Protein AF-A0A8C3H6X8-F1 (afdb_monomer_lite)

Organism: Chrysemys picta bellii (NCBI:txid8478)

Foldseek 3Di:
DDDDDDPPPDDDDDDDDDVPVVVPDDPVVVLVVCVVVVHDPVVSVVVCVCPVDPDDWDQDPNDTHDD

Sequence (67 aa):
MAFHQHSRNSHAIISLDAEKAFDRVNWQDLFLTLDKFGLRKAFISWITLLYSNPKSCILTNSTISPL

Structure (mmCIF, N/CA/C/O backbone):
data_AF-A0A8C3H6X8-F1
#
_entry.id   AF-A0A8C3H6X8-F1
#
loop_
_atom_site.group_PDB
_atom_site.id
_atom_site.type_symbol
_atom_site.label_atom_id
_atom_site.label_alt_id
_atom_site.label_comp_id
_atom_site.label_asym_id
_atom_site.label_entity_id
_atom_site.label_seq_id
_atom_site.pdbx_PDB_ins_code
_atom_site.Cartn_x
_atom_site.Cartn_y
_atom_site.Cartn_z
_atom_site.occupancy
_atom_site.B_iso_or_equiv
_atom_site.auth_seq_id
_atom_site.auth_comp_id
_atom_site.auth_asym_id
_atom_site.auth_atom_id
_atom_site.pdbx_PDB_model_num
ATOM 1 N N . MET A 1 1 ? 21.594 -29.123 -53.009 1.00 38.81 1 MET A N 1
ATOM 2 C CA . MET A 1 1 ? 22.406 -29.420 -51.811 1.00 38.81 1 MET A CA 1
ATOM 3 C C . MET A 1 1 ? 21.746 -28.681 -50.654 1.00 38.81 1 MET A C 1
ATOM 5 O O . MET A 1 1 ? 21.768 -27.459 -50.640 1.00 38.81 1 MET A O 1
ATOM 9 N N . ALA A 1 2 ? 20.978 -29.400 -49.833 1.00 42.19 2 ALA A N 1
ATOM 10 C CA . ALA A 1 2 ? 20.086 -28.816 -48.832 1.00 42.19 2 ALA A CA 1
ATOM 11 C C . ALA A 1 2 ? 20.879 -28.398 -47.588 1.00 42.19 2 ALA A C 1
ATOM 13 O O . ALA A 1 2 ? 21.541 -29.235 -46.976 1.00 42.19 2 ALA A O 1
ATOM 14 N N . PHE A 1 3 ? 20.800 -27.122 -47.213 1.00 47.84 3 PHE A N 1
ATOM 15 C CA . PHE A 1 3 ? 21.269 -26.662 -45.911 1.00 47.84 3 PHE A CA 1
ATOM 16 C C . PHE A 1 3 ? 20.134 -26.828 -44.905 1.00 47.84 3 PHE A C 1
ATOM 18 O O . PHE A 1 3 ? 19.036 -26.301 -45.065 1.00 47.84 3 PHE A O 1
ATOM 25 N N . HIS A 1 4 ? 20.409 -27.646 -43.901 1.00 48.41 4 HIS A N 1
ATOM 26 C CA . HIS A 1 4 ? 19.515 -28.009 -42.819 1.00 48.41 4 HIS A CA 1
ATOM 27 C C . HIS A 1 4 ? 19.170 -26.762 -41.982 1.00 48.41 4 HIS A C 1
ATOM 29 O O . HIS A 1 4 ? 20.060 -26.113 -41.432 1.00 48.41 4 HIS A O 1
ATOM 35 N N . GLN A 1 5 ? 17.883 -26.410 -41.900 1.00 56.78 5 GLN A N 1
ATOM 36 C CA . G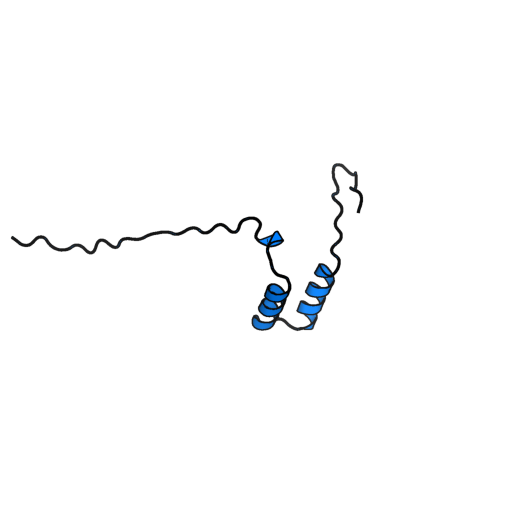LN A 1 5 ? 17.380 -25.314 -41.069 1.00 56.78 5 GLN A CA 1
ATOM 37 C C . GLN A 1 5 ? 17.519 -25.707 -39.590 1.00 56.78 5 GLN A C 1
ATOM 39 O O . GLN A 1 5 ? 16.674 -26.409 -39.039 1.00 56.78 5 GLN A O 1
ATOM 44 N N . HIS A 1 6 ? 18.597 -25.278 -38.937 1.00 51.47 6 HIS A N 1
ATOM 45 C CA . HIS A 1 6 ? 18.713 -25.377 -37.485 1.00 51.47 6 HIS A CA 1
ATOM 46 C C . HIS A 1 6 ? 17.796 -24.317 -36.861 1.00 51.47 6 HIS A C 1
ATOM 48 O O . HIS A 1 6 ? 17.926 -23.133 -37.179 1.00 51.47 6 HIS A O 1
ATOM 54 N N . SER A 1 7 ? 16.852 -24.731 -36.010 1.00 59.41 7 SER A N 1
ATOM 55 C CA . SER A 1 7 ? 15.979 -23.817 -35.267 1.00 59.41 7 SER A CA 1
ATOM 56 C C . SER A 1 7 ? 16.841 -22.873 -34.428 1.00 59.41 7 SER A C 1
ATOM 58 O O . SER A 1 7 ? 17.346 -23.249 -33.372 1.00 59.41 7 SER A O 1
ATOM 60 N N . ARG A 1 8 ? 17.064 -21.646 -34.911 1.00 60.38 8 ARG A N 1
ATOM 61 C CA . ARG A 1 8 ? 17.636 -20.568 -34.104 1.00 60.38 8 ARG A CA 1
ATOM 62 C C . ARG A 1 8 ? 16.547 -20.129 -33.140 1.00 60.38 8 ARG A C 1
ATOM 64 O O . ARG A 1 8 ? 15.720 -19.289 -33.480 1.00 60.38 8 ARG A O 1
ATOM 71 N N . ASN A 1 9 ? 16.521 -20.738 -31.962 1.00 64.81 9 ASN A N 1
ATOM 72 C CA . ASN A 1 9 ? 15.667 -20.280 -30.879 1.00 64.81 9 ASN A CA 1
ATOM 73 C C . ASN A 1 9 ? 16.181 -18.902 -30.440 1.00 64.81 9 ASN A C 1
ATOM 75 O O . ASN A 1 9 ? 17.140 -18.784 -29.678 1.00 64.81 9 ASN A O 1
ATOM 79 N N . SER A 1 10 ? 15.596 -17.850 -31.006 1.00 75.44 10 SER A N 1
ATOM 80 C CA . SER A 1 10 ? 15.882 -16.469 -30.636 1.00 75.44 10 SER A CA 1
ATOM 81 C C . SER A 1 10 ? 15.256 -16.207 -29.271 1.00 75.44 10 SER A C 1
ATOM 83 O O . SER A 1 10 ? 14.046 -16.021 -29.162 1.00 75.44 10 SER A O 1
ATOM 85 N N . HIS A 1 11 ? 16.073 -16.232 -28.222 1.00 81.06 11 HIS A N 1
ATOM 86 C CA . HIS A 1 11 ? 15.651 -15.869 -26.874 1.00 81.06 11 HIS A CA 1
ATOM 87 C C . HIS A 1 11 ? 15.953 -14.390 -26.628 1.00 81.06 11 HIS A C 1
ATOM 89 O O . HIS A 1 11 ? 17.051 -13.919 -26.917 1.00 81.06 11 HIS A O 1
ATOM 95 N N . ALA A 1 12 ? 14.981 -13.665 -26.084 1.00 84.06 12 ALA A N 1
ATOM 96 C CA . ALA A 1 12 ? 15.137 -12.284 -25.651 1.00 84.06 12 ALA A CA 1
ATOM 97 C C . ALA A 1 12 ? 14.749 -12.178 -24.174 1.00 84.06 12 ALA A C 1
ATOM 99 O O . ALA A 1 12 ? 13.802 -12.830 -23.732 1.00 84.06 12 ALA A O 1
ATOM 100 N N . ILE A 1 13 ? 15.479 -11.355 -23.423 1.00 85.50 13 ILE A N 1
ATOM 101 C CA . ILE A 1 13 ? 15.165 -11.016 -22.033 1.00 85.50 13 ILE A CA 1
ATOM 102 C C . ILE A 1 13 ? 14.764 -9.546 -22.015 1.00 85.50 13 ILE A C 1
ATOM 104 O O . ILE A 1 13 ? 15.493 -8.697 -22.524 1.00 85.50 13 ILE A O 1
ATOM 108 N N . ILE A 1 14 ? 13.601 -9.259 -21.436 1.00 87.38 14 ILE A N 1
ATOM 109 C CA . ILE A 1 14 ? 13.099 -7.901 -21.240 1.00 87.38 14 ILE A CA 1
ATOM 110 C C . ILE A 1 14 ? 13.119 -7.632 -19.740 1.00 87.38 14 ILE A C 1
ATOM 112 O O . ILE A 1 14 ? 12.483 -8.350 -18.971 1.00 87.38 14 ILE A O 1
ATOM 116 N N . SER A 1 15 ? 13.855 -6.603 -19.334 1.00 86.88 15 SER A N 1
ATOM 117 C CA . SER A 1 15 ? 13.856 -6.094 -17.965 1.00 86.88 15 SER A CA 1
ATOM 118 C C . SER A 1 15 ? 13.038 -4.808 -17.898 1.00 86.88 15 SER A C 1
ATOM 120 O O . SER A 1 15 ? 13.280 -3.884 -18.674 1.00 86.88 15 SER A O 1
ATOM 122 N N . LEU A 1 16 ? 12.093 -4.747 -16.963 1.00 88.25 16 LEU A N 1
ATOM 123 C CA . LEU A 1 16 ? 11.291 -3.564 -16.655 1.00 88.25 16 LEU A CA 1
ATOM 124 C C . LEU A 1 16 ? 11.727 -3.018 -15.296 1.00 88.25 16 LEU A C 1
ATOM 126 O O . LEU A 1 16 ? 11.838 -3.788 -14.343 1.00 88.25 16 LEU A O 1
ATOM 130 N N . ASP A 1 17 ? 11.952 -1.708 -15.219 1.00 86.81 17 ASP A N 1
ATOM 131 C CA . ASP A 1 17 ? 12.213 -1.009 -13.962 1.00 86.81 17 ASP A CA 1
ATOM 132 C C . ASP A 1 17 ? 10.969 -0.232 -13.523 1.00 86.81 17 ASP A C 1
ATOM 134 O O . ASP A 1 17 ? 10.281 0.386 -14.341 1.00 86.81 17 ASP A O 1
ATOM 138 N N . ALA A 1 18 ? 10.665 -0.285 -12.229 1.00 82.31 18 ALA A N 1
ATOM 139 C CA . ALA A 1 18 ? 9.549 0.431 -11.631 1.00 82.31 18 ALA A CA 1
ATOM 140 C C . ALA A 1 18 ? 10.090 1.631 -10.847 1.00 82.31 18 ALA A C 1
ATOM 142 O O . ALA A 1 18 ? 10.311 1.562 -9.634 1.00 82.31 18 ALA A O 1
ATOM 143 N N . GLU A 1 19 ? 10.304 2.739 -11.558 1.00 85.00 19 GLU A N 1
ATOM 144 C CA . GLU A 1 19 ? 10.870 3.954 -10.978 1.00 85.00 19 GLU A CA 1
ATOM 145 C C . GLU A 1 19 ? 9.992 4.456 -9.821 1.00 85.00 19 GLU A C 1
ATOM 147 O O . GLU A 1 19 ? 8.849 4.881 -10.022 1.00 85.00 19 GLU A O 1
ATOM 152 N N . LYS A 1 20 ? 10.543 4.438 -8.601 1.00 80.38 20 LYS A N 1
ATOM 153 C CA . LYS A 1 20 ? 9.837 4.849 -7.376 1.00 80.38 20 LYS A CA 1
ATOM 154 C C . LYS A 1 20 ? 8.530 4.075 -7.163 1.00 80.38 20 LYS A C 1
ATOM 156 O O . LYS A 1 20 ? 7.490 4.658 -6.861 1.00 80.38 20 LYS A O 1
ATOM 161 N N . ALA A 1 21 ? 8.590 2.750 -7.316 1.00 81.56 21 ALA A N 1
ATOM 162 C CA . ALA A 1 21 ? 7.443 1.846 -7.207 1.00 81.56 21 ALA A CA 1
ATOM 163 C C . ALA A 1 21 ? 6.547 2.100 -5.980 1.00 81.56 21 ALA A C 1
ATOM 165 O O . ALA A 1 21 ? 5.332 1.997 -6.091 1.00 81.56 21 ALA A O 1
ATOM 166 N N . PHE A 1 22 ? 7.121 2.470 -4.832 1.00 76.75 22 PHE A N 1
ATOM 167 C CA . PHE A 1 22 ? 6.362 2.723 -3.604 1.00 76.75 22 PHE A CA 1
ATOM 168 C C . PHE A 1 22 ? 5.672 4.094 -3.568 1.00 76.75 22 PHE A C 1
ATOM 170 O O . PHE A 1 22 ? 4.595 4.201 -2.989 1.00 76.75 22 PHE A O 1
ATOM 177 N N . ASP A 1 23 ? 6.233 5.113 -4.225 1.00 82.50 23 ASP A N 1
ATOM 178 C CA . ASP A 1 23 ? 5.639 6.459 -4.278 1.00 82.50 23 ASP A CA 1
ATOM 179 C C . ASP A 1 23 ? 4.485 6.535 -5.288 1.00 82.50 23 ASP A C 1
ATOM 181 O O . ASP A 1 23 ? 3.605 7.387 -5.181 1.00 82.50 23 ASP A O 1
ATOM 185 N N . ARG A 1 24 ? 4.497 5.655 -6.299 1.00 83.00 24 ARG A N 1
ATOM 186 C CA . ARG A 1 24 ? 3.533 5.660 -7.412 1.00 83.00 24 ARG A CA 1
ATOM 187 C C . ARG A 1 24 ? 2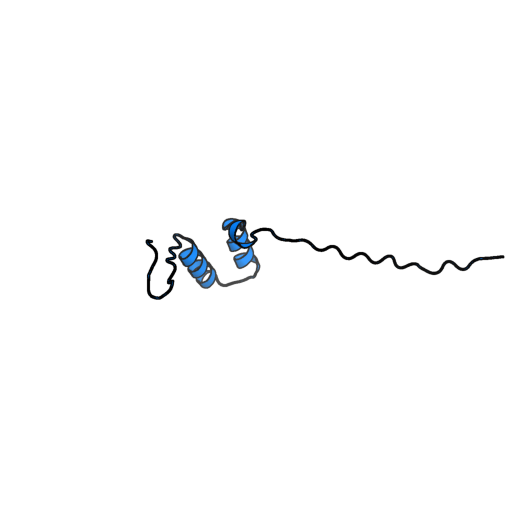.365 4.689 -7.232 1.00 83.00 24 ARG A C 1
ATOM 189 O O . ARG A 1 24 ? 1.530 4.580 -8.129 1.00 83.00 24 ARG A O 1
ATOM 196 N N . VAL A 1 25 ? 2.292 3.972 -6.111 1.00 85.06 25 VAL A N 1
ATOM 197 C CA . VAL A 1 25 ? 1.167 3.072 -5.828 1.00 85.06 25 VAL A CA 1
ATOM 198 C C . VAL A 1 25 ? -0.111 3.880 -5.620 1.00 85.06 25 VAL A C 1
ATOM 200 O O . VAL A 1 25 ? -0.185 4.764 -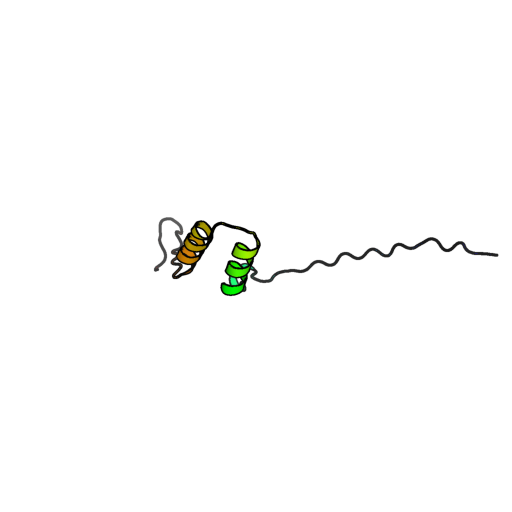4.769 1.00 85.06 25 VAL A O 1
ATOM 203 N N . ASN A 1 26 ? -1.156 3.524 -6.364 1.00 88.31 26 ASN A N 1
ATOM 204 C CA . ASN A 1 26 ? -2.507 3.971 -6.067 1.00 88.31 26 ASN A CA 1
ATOM 205 C C . ASN A 1 26 ? -3.073 3.143 -4.904 1.00 88.31 26 ASN A C 1
ATOM 207 O O . ASN A 1 26 ? -3.231 1.924 -5.001 1.00 88.31 26 ASN A O 1
ATOM 211 N N . TRP A 1 27 ? -3.414 3.816 -3.807 1.00 86.38 27 TRP A N 1
ATOM 212 C CA . TRP A 1 27 ? -3.957 3.189 -2.602 1.00 86.38 27 TRP A CA 1
ATOM 213 C C . TRP A 1 27 ? -5.241 2.397 -2.857 1.00 86.38 27 TRP A C 1
ATOM 215 O O . TRP A 1 27 ? -5.438 1.340 -2.261 1.00 86.38 27 TRP A O 1
ATOM 225 N N . GLN A 1 28 ? -6.100 2.860 -3.767 1.00 89.44 28 GLN A N 1
ATOM 226 C CA . GLN A 1 28 ? -7.335 2.151 -4.114 1.00 89.44 28 GLN A CA 1
ATOM 227 C C . GLN A 1 28 ? -7.017 0.802 -4.767 1.00 89.44 28 GLN A C 1
ATOM 229 O O . GLN A 1 28 ? -7.573 -0.222 -4.371 1.00 89.44 28 GLN A O 1
ATOM 234 N N . ASP A 1 29 ? -6.062 0.788 -5.698 1.00 90.75 29 ASP A N 1
ATOM 235 C CA . ASP A 1 29 ? -5.616 -0.429 -6.376 1.00 90.75 29 ASP A CA 1
ATOM 236 C C . ASP A 1 29 ? -4.919 -1.392 -5.406 1.00 90.75 29 ASP A C 1
ATOM 238 O O . ASP A 1 29 ? -5.129 -2.605 -5.484 1.00 90.75 29 ASP A O 1
ATOM 242 N N . LEU A 1 30 ? -4.159 -0.871 -4.435 1.00 91.62 30 LEU A N 1
ATOM 243 C CA . LEU A 1 30 ? -3.561 -1.673 -3.366 1.00 91.62 30 LEU A CA 1
ATOM 244 C C . LEU A 1 30 ? -4.637 -2.393 -2.542 1.00 91.62 30 LEU A C 1
ATOM 246 O O . LEU A 1 30 ? -4.570 -3.612 -2.386 1.00 91.62 30 LEU A O 1
ATOM 250 N N . PHE A 1 31 ? -5.648 -1.677 -2.041 1.00 91.38 31 PHE A N 1
ATOM 251 C CA . PHE A 1 31 ? -6.698 -2.289 -1.217 1.00 91.38 31 PHE A CA 1
ATOM 252 C C . PHE A 1 31 ? -7.576 -3.261 -2.008 1.00 91.38 31 PHE A C 1
ATOM 254 O O . PHE A 1 31 ? -7.890 -4.338 -1.500 1.00 91.38 31 PHE A O 1
ATOM 261 N N . LEU A 1 32 ? -7.904 -2.936 -3.263 1.00 93.81 32 LEU A N 1
ATOM 262 C CA . LEU A 1 32 ? -8.597 -3.857 -4.170 1.00 93.81 32 LEU A CA 1
ATOM 263 C C . LEU A 1 32 ? -7.782 -5.130 -4.412 1.00 93.81 32 LEU A C 1
ATOM 265 O O . LEU A 1 32 ? -8.342 -6.223 -4.484 1.00 93.81 32 LEU A O 1
ATOM 269 N N . THR A 1 33 ? -6.461 -5.004 -4.527 1.00 94.50 33 THR A N 1
ATOM 270 C CA . THR A 1 33 ? -5.567 -6.153 -4.682 1.00 94.50 33 THR A CA 1
ATOM 271 C C . THR A 1 33 ? -5.563 -7.000 -3.413 1.00 94.50 33 THR A C 1
ATOM 273 O O . THR A 1 33 ? -5.803 -8.200 -3.493 1.00 94.50 33 THR A O 1
ATOM 276 N N . LEU A 1 34 ? -5.383 -6.399 -2.236 1.00 93.75 34 LEU A N 1
ATOM 277 C CA . LEU A 1 34 ? -5.388 -7.123 -0.958 1.00 93.75 34 LEU A CA 1
ATOM 278 C C . LEU A 1 34 ? -6.705 -7.886 -0.718 1.00 93.75 34 LEU A C 1
ATOM 280 O O . LEU A 1 34 ? -6.672 -9.015 -0.226 1.00 93.75 34 LEU A O 1
ATOM 284 N N . ASP A 1 35 ? -7.842 -7.301 -1.105 1.00 94.38 35 ASP A N 1
ATOM 285 C CA . ASP A 1 35 ? -9.157 -7.953 -1.036 1.00 94.38 35 ASP A CA 1
ATOM 286 C C . ASP A 1 35 ? -9.253 -9.141 -2.011 1.00 94.38 35 ASP A C 1
ATOM 288 O O . ASP A 1 35 ? -9.624 -10.245 -1.609 1.00 94.38 35 ASP A O 1
ATOM 292 N N . LYS A 1 36 ? -8.799 -8.973 -3.263 1.00 95.94 36 LYS A N 1
ATOM 293 C CA . LYS A 1 36 ? -8.738 -10.058 -4.265 1.00 95.94 36 LYS A CA 1
ATOM 294 C C . LYS A 1 36 ? -7.812 -11.208 -3.868 1.00 95.94 36 LYS A C 1
ATOM 296 O O . LYS A 1 36 ? -8.079 -12.350 -4.232 1.00 95.94 36 LYS A O 1
ATOM 301 N N . PHE A 1 37 ? -6.746 -10.927 -3.123 1.00 94.88 37 PHE A N 1
ATOM 302 C CA . PHE A 1 37 ? -5.851 -11.949 -2.572 1.00 94.88 37 PHE A CA 1
ATOM 303 C C . PHE A 1 37 ? -6.495 -12.765 -1.436 1.00 94.88 37 PHE A C 1
ATOM 305 O O . PHE A 1 37 ? -5.887 -13.715 -0.945 1.00 94.88 37 PHE A O 1
ATOM 312 N N . GLY A 1 38 ? -7.720 -12.427 -1.017 1.00 94.44 38 GLY A N 1
ATOM 313 C CA . GLY A 1 38 ? -8.456 -13.162 0.010 1.00 94.44 38 GLY A CA 1
ATOM 314 C C . GLY A 1 38 ? -7.985 -12.857 1.430 1.00 94.44 38 GLY A C 1
ATOM 315 O O . GLY A 1 38 ? -8.237 -13.640 2.349 1.00 94.44 38 GLY A O 1
ATOM 316 N N . LEU A 1 39 ? -7.296 -11.730 1.638 1.00 93.31 39 LEU A N 1
ATOM 317 C CA . LEU A 1 39 ? -6.902 -11.305 2.976 1.00 93.31 39 LEU A CA 1
ATOM 318 C C . LEU A 1 39 ? -8.132 -10.893 3.785 1.00 93.31 39 LEU A C 1
ATOM 320 O O . LEU A 1 39 ? -9.088 -10.300 3.288 1.00 93.31 39 LEU A O 1
ATOM 324 N N . ARG A 1 40 ? -8.110 -11.192 5.086 1.00 94.62 40 ARG A N 1
ATOM 325 C CA . ARG A 1 40 ? -9.246 -10.891 5.961 1.00 94.62 40 ARG A CA 1
ATOM 326 C C . ARG A 1 40 ? -9.457 -9.377 6.052 1.00 94.62 40 ARG A C 1
ATOM 328 O O . ARG A 1 40 ? -8.512 -8.647 6.338 1.00 94.62 40 ARG A O 1
ATOM 335 N N . LYS A 1 41 ? -10.709 -8.915 5.961 1.00 93.25 41 LYS A N 1
ATOM 336 C CA . LYS A 1 41 ? -11.073 -7.483 6.069 1.00 93.25 41 LYS A CA 1
ATOM 337 C C . LYS A 1 41 ? -10.463 -6.772 7.280 1.00 93.25 41 LYS A C 1
ATOM 339 O O . LYS A 1 41 ? -10.036 -5.632 7.167 1.00 93.25 41 LYS A O 1
ATOM 344 N N . ALA A 1 42 ? -10.366 -7.456 8.423 1.00 94.94 42 ALA A N 1
ATOM 345 C CA . ALA A 1 42 ? -9.715 -6.908 9.612 1.00 94.94 42 ALA A CA 1
ATOM 346 C C . ALA A 1 42 ? -8.240 -6.545 9.360 1.00 94.94 42 ALA A C 1
ATOM 348 O O . ALA A 1 42 ? -7.791 -5.490 9.783 1.00 94.94 42 ALA A O 1
ATOM 349 N N . PHE A 1 43 ? -7.496 -7.390 8.644 1.00 93.94 43 PHE A N 1
ATOM 350 C CA . PHE A 1 43 ? -6.098 -7.133 8.294 1.00 93.94 43 PHE A CA 1
ATOM 351 C C . PHE A 1 43 ? -5.971 -5.952 7.324 1.00 93.94 43 PHE A C 1
ATOM 353 O O . PHE A 1 43 ? -5.180 -5.044 7.557 1.00 93.94 43 PHE A O 1
ATOM 360 N N . ILE A 1 44 ? -6.822 -5.910 6.296 1.00 93.88 44 ILE A N 1
ATOM 361 C CA . ILE A 1 44 ? -6.875 -4.794 5.339 1.00 93.88 44 ILE A CA 1
ATOM 362 C C . ILE A 1 44 ? -7.218 -3.477 6.055 1.00 93.88 44 ILE A C 1
ATOM 364 O O . ILE A 1 44 ? -6.625 -2.441 5.761 1.00 93.88 44 ILE A O 1
ATOM 368 N N . SER A 1 45 ? -8.112 -3.512 7.048 1.00 93.44 45 SER A N 1
ATOM 369 C CA . SER A 1 45 ? -8.456 -2.346 7.869 1.00 93.44 45 SER A CA 1
ATOM 370 C C . SER A 1 45 ? -7.262 -1.813 8.662 1.00 93.44 45 SER A C 1
ATOM 372 O O . SER A 1 45 ? -7.100 -0.599 8.752 1.00 93.44 45 SER A O 1
ATOM 374 N N . TRP A 1 46 ? -6.412 -2.687 9.213 1.00 93.94 46 TRP A N 1
ATOM 375 C CA . TRP A 1 46 ? -5.180 -2.263 9.888 1.00 93.94 46 TRP A CA 1
ATOM 376 C C . TRP A 1 46 ? -4.208 -1.589 8.921 1.00 93.94 46 TRP A C 1
ATOM 378 O O . TRP A 1 46 ? -3.668 -0.533 9.237 1.00 93.94 46 TRP A O 1
ATOM 388 N N . ILE A 1 47 ? -4.039 -2.148 7.720 1.00 91.88 47 ILE A N 1
ATOM 389 C CA . ILE A 1 47 ? -3.210 -1.539 6.671 1.00 91.88 47 ILE A CA 1
ATOM 390 C C . ILE A 1 47 ? -3.776 -0.168 6.277 1.00 91.88 47 ILE A C 1
ATOM 392 O O . ILE A 1 47 ? -3.039 0.809 6.204 1.00 91.88 47 ILE A O 1
ATOM 396 N N . THR A 1 48 ? -5.092 -0.070 6.094 1.00 91.62 48 THR A N 1
ATOM 397 C CA . THR A 1 48 ? -5.771 1.195 5.771 1.00 91.62 48 THR A CA 1
ATOM 398 C C . THR A 1 48 ? -5.523 2.251 6.845 1.00 91.62 48 THR A C 1
ATOM 400 O O . THR A 1 48 ? -5.248 3.406 6.530 1.00 91.62 48 THR A O 1
ATOM 403 N N . LEU A 1 49 ? -5.563 1.853 8.119 1.00 92.12 49 LEU A N 1
ATOM 404 C CA . LEU A 1 49 ? -5.311 2.750 9.242 1.00 92.12 49 LEU A CA 1
ATOM 405 C C . LEU A 1 49 ? -3.866 3.265 9.249 1.00 92.12 49 LEU A C 1
ATOM 407 O O . LEU A 1 49 ? -3.661 4.464 9.440 1.00 92.12 49 LEU A O 1
ATOM 411 N N . LEU A 1 50 ? -2.883 2.405 8.965 1.00 89.75 50 LEU A N 1
ATOM 412 C CA . LEU A 1 50 ? -1.470 2.796 8.868 1.00 89.75 50 LEU A CA 1
ATOM 413 C C . LEU A 1 50 ? -1.223 3.841 7.769 1.00 89.75 50 LEU A C 1
ATOM 415 O O . LEU A 1 50 ? -0.427 4.758 7.965 1.00 89.75 50 LEU A O 1
ATOM 419 N N . TYR A 1 51 ? -1.932 3.736 6.645 1.00 87.94 51 TYR A N 1
ATOM 420 C CA . TYR A 1 51 ? -1.785 4.647 5.505 1.00 87.94 51 TYR A CA 1
ATOM 421 C C . TYR A 1 51 ? -2.741 5.851 5.519 1.00 87.94 51 TYR A C 1
ATOM 423 O O . TYR A 1 51 ? -2.670 6.688 4.624 1.00 87.94 51 TYR A O 1
ATOM 431 N N . SER A 1 52 ? -3.612 5.983 6.526 1.00 86.88 52 SER A N 1
ATOM 432 C CA . SER A 1 52 ? -4.594 7.078 6.600 1.00 86.88 52 SER A CA 1
ATOM 433 C C . SER A 1 52 ? -3.969 8.456 6.851 1.00 86.88 52 SER A C 1
ATOM 435 O O . SER A 1 52 ? -4.411 9.451 6.283 1.00 86.88 52 SER A O 1
ATOM 437 N N . ASN A 1 53 ? -2.939 8.521 7.694 1.00 86.69 53 ASN A N 1
ATOM 438 C CA . ASN A 1 53 ? -2.182 9.738 7.973 1.00 86.69 53 ASN A CA 1
ATOM 439 C C . ASN A 1 53 ? -0.759 9.363 8.427 1.00 86.69 53 ASN A C 1
ATOM 441 O O . ASN A 1 53 ? -0.432 9.505 9.614 1.00 86.69 53 ASN A O 1
ATOM 445 N N . PRO A 1 54 ? 0.072 8.824 7.517 1.00 83.81 54 PRO A N 1
ATOM 446 C CA . PRO A 1 54 ? 1.415 8.393 7.865 1.00 83.81 54 PRO A CA 1
ATOM 447 C C . PRO A 1 54 ? 2.231 9.601 8.336 1.00 83.81 54 PRO A C 1
ATOM 449 O O . PRO A 1 54 ? 2.286 10.631 7.668 1.00 83.81 54 PRO A O 1
ATOM 452 N N . LYS A 1 55 ? 2.855 9.478 9.509 1.00 86.06 55 LYS A N 1
ATOM 453 C CA . LYS A 1 55 ? 3.834 10.441 10.021 1.00 86.06 55 LYS A CA 1
ATOM 454 C C . LYS A 1 55 ? 5.154 9.719 10.217 1.00 86.06 55 LYS A C 1
ATOM 456 O O . LYS A 1 55 ? 5.182 8.633 10.793 1.00 86.06 55 LYS A O 1
ATOM 461 N N . SER A 1 56 ? 6.236 10.329 9.761 1.00 85.38 56 SER A N 1
ATOM 462 C CA . SER A 1 56 ? 7.587 9.809 9.939 1.00 85.38 56 SER A CA 1
ATOM 463 C C . SER A 1 56 ? 8.516 10.941 10.334 1.00 85.38 56 SER A C 1
ATOM 465 O O . SER A 1 56 ? 8.478 12.002 9.720 1.00 85.38 56 SER A O 1
ATOM 467 N N . CYS A 1 57 ? 9.384 10.692 11.304 1.00 88.62 57 CYS A N 1
ATOM 468 C CA . CYS A 1 57 ? 10.518 11.547 11.616 1.00 88.62 57 CYS A CA 1
ATOM 469 C C . CYS A 1 57 ? 11.806 10.731 11.468 1.00 88.62 57 CYS A C 1
ATOM 471 O O . CYS A 1 57 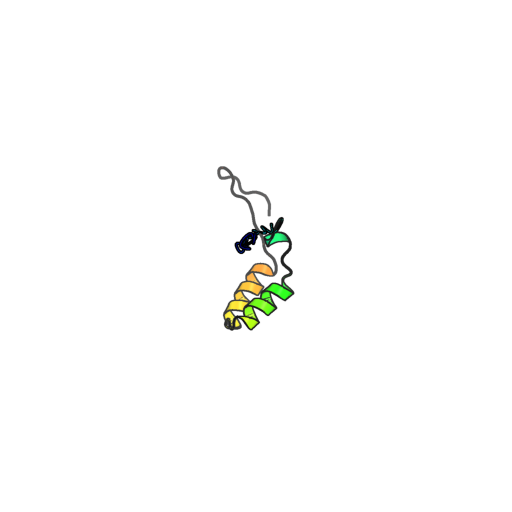? 11.831 9.521 11.707 1.00 88.62 57 CYS A O 1
ATOM 473 N N . ILE A 1 58 ? 12.873 11.386 11.023 1.00 89.38 58 ILE A N 1
ATOM 474 C CA . ILE A 1 58 ? 14.162 10.751 10.763 1.00 89.38 58 ILE A CA 1
ATOM 475 C C . ILE A 1 58 ? 15.028 10.921 12.009 1.00 89.38 58 ILE A C 1
ATOM 477 O O . ILE A 1 58 ? 15.259 12.043 12.458 1.00 89.38 58 ILE A O 1
ATOM 481 N N . LEU A 1 59 ? 15.532 9.811 12.551 1.00 93.50 59 LEU A N 1
ATOM 482 C CA . LEU A 1 59 ? 16.530 9.817 13.618 1.00 93.50 59 LEU A CA 1
ATOM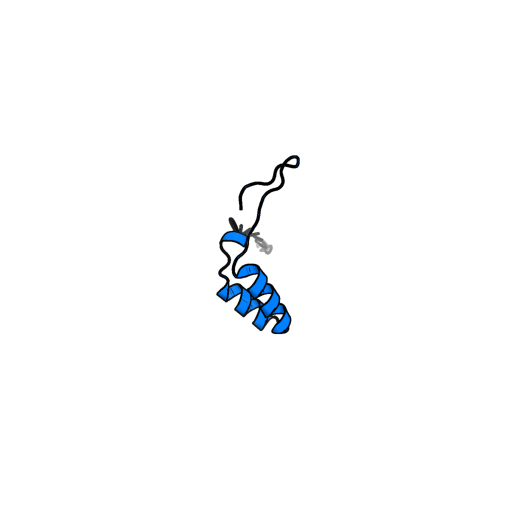 483 C C . LEU A 1 59 ? 17.930 9.756 12.998 1.00 93.50 59 LEU A C 1
ATOM 485 O O . LEU A 1 59 ? 18.311 8.735 12.431 1.00 93.50 59 LEU A O 1
ATOM 489 N N . THR A 1 60 ? 18.705 10.831 13.129 1.00 91.88 60 THR A N 1
ATOM 490 C CA . THR A 1 60 ? 20.101 10.893 12.667 1.00 91.88 60 THR A CA 1
ATOM 491 C C . THR A 1 60 ? 20.998 11.305 13.823 1.00 91.88 60 THR A C 1
ATOM 493 O O . THR A 1 60 ? 20.818 12.387 14.373 1.00 91.88 60 THR A O 1
ATOM 496 N N . ASN A 1 61 ? 21.970 10.467 14.202 1.00 91.81 61 ASN A N 1
ATOM 497 C CA . ASN A 1 61 ? 22.925 10.756 15.285 1.00 91.81 61 ASN A CA 1
ATOM 498 C C . ASN A 1 61 ? 22.246 11.291 16.564 1.00 91.81 61 ASN A C 1
ATOM 500 O O . ASN A 1 61 ? 22.632 12.328 17.098 1.00 91.81 61 ASN A O 1
ATOM 504 N N . SER A 1 62 ? 21.182 10.619 17.013 1.00 91.56 62 SER A N 1
ATOM 505 C CA . SER A 1 62 ? 20.370 11.012 18.182 1.00 91.56 62 SER A CA 1
ATOM 506 C C . SER A 1 62 ? 19.576 12.320 18.043 1.00 91.56 62 SER A C 1
ATOM 508 O O . SER A 1 62 ? 18.925 12.741 18.995 1.00 91.56 62 SER A O 1
ATOM 510 N N . THR A 1 63 ? 19.576 12.945 16.866 1.00 91.75 63 THR A N 1
ATOM 511 C CA . THR A 1 63 ? 18.732 14.101 16.541 1.00 91.75 63 THR A CA 1
ATOM 512 C C . THR A 1 63 ? 17.512 13.641 15.755 1.00 91.75 63 THR A C 1
ATOM 514 O O . THR A 1 63 ? 17.643 12.907 14.776 1.00 91.75 63 THR A O 1
ATOM 517 N N . ILE A 1 64 ? 16.325 14.069 16.182 1.00 93.19 64 ILE A N 1
ATOM 518 C CA . ILE A 1 64 ? 15.054 13.756 15.521 1.00 93.19 64 ILE A CA 1
ATOM 519 C C . ILE A 1 64 ? 14.674 14.929 14.612 1.00 93.19 64 ILE A C 1
ATOM 521 O O . ILE A 1 64 ? 14.682 16.078 15.057 1.00 93.19 64 ILE A O 1
ATOM 525 N N . SER A 1 65 ? 14.345 14.653 13.348 1.00 90.81 65 SER A N 1
ATOM 526 C CA . SER A 1 65 ? 13.807 15.674 12.444 1.00 90.81 65 SER A CA 1
ATOM 527 C C . SER A 1 65 ? 12.429 16.155 12.919 1.00 90.81 65 SER A C 1
ATOM 529 O O . SER A 1 65 ? 11.682 15.367 13.506 1.00 90.81 65 SER A O 1
ATOM 531 N N . PRO A 1 66 ? 12.037 17.407 12.628 1.00 85.69 66 PRO A N 1
ATOM 532 C CA . PRO A 1 66 ? 10.656 17.839 12.812 1.00 85.69 66 PRO A CA 1
ATOM 533 C C . PRO A 1 66 ? 9.671 16.869 12.142 1.00 85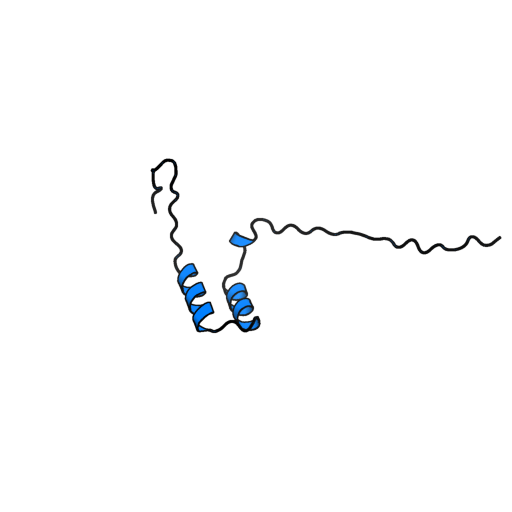.69 66 PRO A C 1
ATOM 535 O O . PRO A 1 66 ? 10.014 16.229 11.142 1.00 85.69 66 PRO A O 1
ATOM 538 N N . LEU A 1 67 ? 8.483 16.752 12.742 1.00 76.44 67 LEU A N 1
ATOM 539 C CA . LEU A 1 67 ? 7.332 16.032 12.186 1.00 76.44 67 LEU A CA 1
ATOM 540 C C . LEU A 1 67 ? 6.710 16.787 11.012 1.00 76.44 67 LEU A C 1
ATOM 542 O O . LEU A 1 67 ? 6.721 18.038 11.055 1.00 76.44 67 LEU A O 1
#

pLDDT: mean 83.88, std 13.67, range [38.81, 95.94]

Radius of gyration: 24.09 Å; chains: 1; bounding box: 34×47×70 Å

Secondary structure (DSSP, 8-state):
-PPP--------------TTTTTS--HHHHHHHHHHTT--HHHHHHHHHHHHS-----EETTEEPP-